Protein AF-A0AA37LDN1-F1 (afdb_monomer_lite)

Organism: NCBI:txid700344

Structure (mmCIF, N/CA/C/O backbone):
data_AF-A0AA37LDN1-F1
#
_entry.id   AF-A0AA37LDN1-F1
#
loop_
_atom_site.group_PDB
_atom_site.id
_atom_site.type_symbol
_atom_site.label_atom_id
_atom_site.label_alt_id
_atom_site.label_comp_id
_atom_site.label_asym_id
_atom_site.label_entity_id
_atom_site.label_seq_id
_atom_site.pdbx_PDB_ins_code
_atom_site.Cartn_x
_atom_si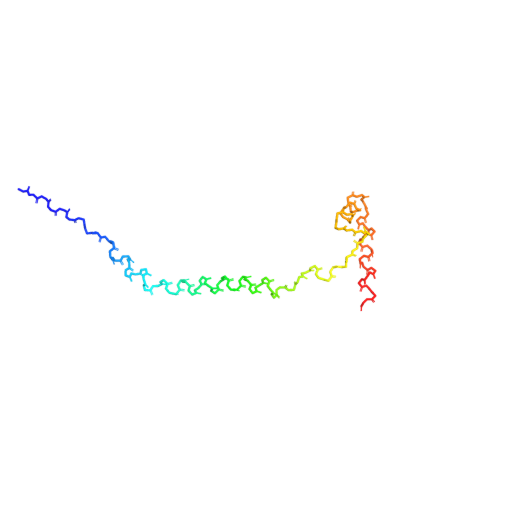te.Cartn_y
_atom_site.Cartn_z
_atom_site.occupancy
_atom_site.B_iso_or_equiv
_atom_site.auth_seq_id
_atom_site.auth_comp_id
_atom_site.auth_asym_id
_atom_site.auth_atom_id
_atom_site.pdbx_PDB_model_num
ATOM 1 N N . MET A 1 1 ? 57.366 13.984 -40.921 1.00 42.62 1 MET A N 1
ATOM 2 C CA . MET A 1 1 ? 56.806 12.973 -40.001 1.00 42.62 1 MET A CA 1
ATOM 3 C C . MET A 1 1 ? 55.522 13.549 -39.434 1.00 42.62 1 MET A C 1
ATOM 5 O O . MET A 1 1 ? 55.598 14.487 -38.655 1.00 42.62 1 MET A O 1
ATOM 9 N N . THR A 1 2 ? 54.365 13.084 -39.899 1.00 42.81 2 THR A N 1
ATOM 10 C CA . THR A 1 2 ? 53.046 13.535 -39.428 1.00 42.81 2 THR A CA 1
ATOM 11 C C . THR A 1 2 ? 52.312 12.339 -38.848 1.00 42.81 2 THR A C 1
ATOM 13 O O . THR A 1 2 ? 52.001 11.385 -39.556 1.00 42.81 2 THR A O 1
ATOM 16 N N . THR A 1 3 ? 52.116 12.390 -37.537 1.00 46.69 3 THR A N 1
ATOM 17 C CA . THR A 1 3 ? 51.399 11.415 -36.721 1.00 46.69 3 THR A CA 1
ATOM 18 C C . THR A 1 3 ? 49.919 11.429 -37.100 1.00 46.69 3 THR A C 1
ATOM 20 O O . THR A 1 3 ? 49.216 12.381 -36.775 1.00 46.69 3 THR A O 1
ATOM 23 N N . ALA A 1 4 ? 49.447 10.393 -37.793 1.00 51.06 4 ALA A N 1
ATOM 24 C CA . ALA A 1 4 ? 48.022 10.132 -37.973 1.00 51.06 4 ALA A CA 1
ATOM 25 C C . ALA A 1 4 ? 47.572 9.158 -36.876 1.00 51.06 4 ALA A C 1
ATOM 27 O O . ALA A 1 4 ? 47.629 7.942 -37.032 1.00 51.06 4 ALA A O 1
ATOM 28 N N . THR A 1 5 ? 47.202 9.698 -35.719 1.00 59.50 5 THR A N 1
ATOM 29 C CA . THR A 1 5 ? 46.371 8.987 -34.742 1.00 59.50 5 THR A CA 1
ATOM 30 C C . THR A 1 5 ? 44.925 9.345 -35.039 1.00 59.50 5 THR A C 1
ATOM 32 O O . THR A 1 5 ? 44.402 10.308 -34.479 1.00 59.50 5 THR A O 1
ATOM 35 N N . ASP A 1 6 ? 44.300 8.602 -35.949 1.00 56.00 6 ASP A N 1
ATOM 36 C CA . ASP A 1 6 ? 42.856 8.672 -36.143 1.00 56.00 6 ASP A CA 1
ATOM 37 C C . ASP A 1 6 ? 42.170 8.056 -34.913 1.00 56.00 6 ASP A C 1
ATOM 39 O O . ASP A 1 6 ? 42.428 6.890 -34.586 1.00 56.00 6 ASP A O 1
ATOM 43 N N . PRO A 1 7 ? 41.307 8.790 -34.190 1.00 56.91 7 PRO A N 1
ATOM 44 C CA . PRO A 1 7 ? 40.477 8.174 -33.173 1.00 56.91 7 PRO A CA 1
ATOM 45 C C . PRO A 1 7 ? 39.445 7.291 -33.879 1.00 56.91 7 PRO A C 1
ATOM 47 O O . PRO A 1 7 ? 38.523 7.786 -34.528 1.00 56.91 7 PRO A O 1
ATOM 50 N N . VAL A 1 8 ? 39.584 5.970 -33.745 1.00 58.94 8 VAL A N 1
ATOM 51 C CA . VAL A 1 8 ? 38.522 5.023 -34.101 1.00 58.94 8 VAL A CA 1
ATOM 52 C C . VAL A 1 8 ? 37.325 5.349 -33.215 1.00 58.94 8 VAL A C 1
ATOM 54 O O . VAL A 1 8 ? 37.300 5.008 -32.035 1.00 58.94 8 VAL A O 1
ATOM 57 N N . ALA A 1 9 ? 36.357 6.076 -33.770 1.00 55.03 9 ALA A N 1
ATOM 58 C CA . ALA A 1 9 ? 35.136 6.441 -33.078 1.00 55.03 9 ALA A CA 1
ATOM 59 C C . ALA A 1 9 ? 34.327 5.161 -32.795 1.00 55.03 9 ALA A C 1
ATOM 61 O O . ALA A 1 9 ? 33.845 4.529 -33.738 1.00 55.03 9 ALA A O 1
ATOM 62 N N . PRO A 1 10 ? 34.105 4.774 -31.525 1.00 57.53 10 PRO A N 1
ATOM 63 C CA . PRO A 1 10 ? 33.277 3.615 -31.190 1.00 57.53 10 PRO A CA 1
ATOM 64 C C . PRO A 1 10 ? 31.775 3.868 -31.419 1.00 57.53 10 PRO A C 1
ATOM 66 O O . PRO A 1 10 ? 30.959 3.001 -31.111 1.00 57.53 10 PRO A O 1
ATOM 69 N N . ALA A 1 11 ? 31.406 5.038 -31.959 1.00 56.47 11 ALA A N 1
ATOM 70 C CA . ALA A 1 11 ? 30.032 5.507 -32.105 1.00 56.47 11 ALA A CA 1
ATOM 71 C C . ALA A 1 11 ? 29.121 4.467 -32.785 1.00 56.47 11 ALA A C 1
ATOM 73 O O . ALA A 1 11 ? 28.069 4.151 -32.251 1.00 56.47 11 ALA A O 1
ATOM 74 N N . GLY A 1 12 ? 29.564 3.829 -33.874 1.00 57.41 12 GLY A N 1
ATOM 75 C CA . GLY A 1 12 ? 28.725 2.874 -34.615 1.00 57.41 12 GLY A CA 1
ATOM 76 C C . GLY A 1 12 ? 28.653 1.449 -34.045 1.00 57.41 12 GLY A C 1
ATOM 77 O O . GLY A 1 12 ? 27.735 0.702 -34.381 1.00 57.41 12 GLY A O 1
ATOM 78 N N . ALA A 1 13 ? 29.600 1.043 -33.192 1.00 58.44 13 ALA A N 1
ATOM 79 C CA . ALA A 1 13 ? 29.646 -0.322 -32.653 1.00 58.44 13 ALA A CA 1
ATOM 80 C C . ALA A 1 13 ? 28.659 -0.511 -31.493 1.00 58.44 13 ALA A C 1
ATOM 82 O O . ALA A 1 13 ? 28.003 -1.549 -31.387 1.00 58.44 13 ALA A O 1
ATOM 83 N N . PHE A 1 14 ? 28.512 0.518 -30.654 1.00 57.75 14 PHE A N 1
ATOM 84 C CA . PHE A 1 14 ? 27.513 0.515 -29.591 1.00 57.75 14 PHE A CA 1
ATOM 85 C C . PHE A 1 14 ? 26.094 0.590 -30.167 1.00 57.75 14 PHE A C 1
ATOM 87 O O . PHE A 1 14 ? 25.246 -0.197 -29.752 1.00 57.75 14 PHE A O 1
ATOM 94 N N . ASP A 1 15 ? 25.845 1.425 -31.178 1.00 59.00 15 ASP A N 1
ATOM 95 C CA . ASP A 1 15 ? 24.516 1.569 -31.791 1.00 59.00 15 ASP A CA 1
ATOM 96 C C . ASP A 1 15 ? 23.964 0.250 -32.352 1.00 59.00 15 ASP A C 1
ATOM 98 O O . ASP A 1 15 ? 22.799 -0.088 -32.128 1.00 59.00 15 ASP A O 1
ATOM 102 N N . ALA A 1 16 ? 24.797 -0.552 -33.023 1.00 60.59 16 ALA A N 1
ATOM 103 C CA . ALA A 1 16 ? 24.398 -1.853 -33.571 1.00 60.59 16 ALA A CA 1
ATOM 104 C C . ALA A 1 16 ? 24.085 -2.903 -32.484 1.00 60.59 16 ALA A C 1
ATOM 106 O O . ALA A 1 16 ? 23.243 -3.782 -32.677 1.00 60.59 16 ALA A O 1
ATOM 107 N N . GLN A 1 17 ? 24.750 -2.818 -31.330 1.00 59.50 17 GLN A N 1
ATOM 108 C CA . GLN A 1 17 ? 24.564 -3.747 -30.214 1.00 59.50 17 GLN A CA 1
ATOM 109 C C . GLN A 1 17 ? 23.368 -3.347 -29.336 1.00 59.50 17 GLN A C 1
ATOM 111 O O . GLN A 1 17 ? 22.598 -4.206 -28.906 1.00 59.50 17 GLN A O 1
ATOM 116 N N . PHE A 1 18 ? 23.153 -2.043 -29.138 1.00 59.09 18 PHE A N 1
ATOM 117 C CA . PHE A 1 18 ? 21.981 -1.501 -28.449 1.00 59.09 18 PHE A CA 1
ATOM 118 C C . PHE A 1 18 ? 20.694 -1.730 -29.248 1.00 59.09 18 PHE A C 1
ATOM 120 O O . PHE A 1 18 ? 19.702 -2.202 -28.692 1.00 59.09 18 PHE A O 1
ATOM 127 N N . SER A 1 19 ? 20.713 -1.485 -30.560 1.00 62.44 19 SER A N 1
ATOM 128 C CA . SER A 1 19 ? 19.539 -1.667 -31.429 1.00 62.44 19 SER A CA 1
ATOM 129 C C . SER A 1 19 ? 19.036 -3.114 -31.483 1.00 62.44 19 SER A C 1
ATOM 131 O O . SER A 1 19 ? 17.832 -3.341 -31.590 1.00 62.44 19 SER A O 1
ATOM 133 N N . LYS A 1 20 ? 19.922 -4.105 -31.332 1.00 66.62 20 LYS A N 1
ATOM 134 C CA . LYS A 1 20 ? 19.560 -5.531 -31.399 1.00 66.62 20 LYS A CA 1
ATOM 135 C C . LYS A 1 20 ? 18.820 -6.047 -30.159 1.00 66.62 20 LYS A C 1
ATOM 137 O O . LYS A 1 20 ? 18.050 -6.999 -30.263 1.00 66.62 20 LYS A O 1
ATOM 142 N N . HIS A 1 21 ? 19.038 -5.428 -28.998 1.00 66.75 21 HIS A N 1
ATOM 143 C CA . HIS A 1 21 ? 18.473 -5.868 -27.713 1.00 66.75 21 HIS A CA 1
ATOM 144 C C . HIS A 1 21 ? 17.436 -4.902 -27.128 1.00 66.75 21 HIS A C 1
ATOM 146 O O . HIS A 1 21 ? 16.742 -5.254 -26.171 1.00 66.75 21 HIS A O 1
ATOM 152 N N . TRP A 1 22 ? 17.284 -3.716 -27.724 1.00 75.06 22 TRP A N 1
ATOM 153 C CA . TRP A 1 22 ? 16.318 -2.703 -27.305 1.00 75.06 22 TRP A CA 1
ATOM 154 C C . TRP A 1 22 ? 14.883 -3.234 -27.277 1.00 75.06 22 TRP A C 1
ATOM 156 O O . TRP A 1 22 ? 14.178 -3.043 -26.292 1.00 75.06 22 TRP A O 1
ATOM 166 N N . SER A 1 23 ? 14.471 -3.986 -28.300 1.00 75.25 23 SER A N 1
ATOM 167 C CA . SER A 1 23 ? 13.124 -4.565 -28.371 1.00 75.25 23 SER A CA 1
ATOM 168 C C . SER A 1 23 ? 12.827 -5.498 -27.193 1.00 75.25 23 SER A C 1
ATOM 170 O O . SER A 1 23 ? 11.742 -5.444 -26.617 1.00 75.25 23 SER A O 1
ATOM 172 N N . THR A 1 24 ? 13.803 -6.315 -26.787 1.00 80.81 24 THR A N 1
ATOM 173 C CA . THR A 1 24 ? 13.667 -7.228 -25.644 1.00 80.81 24 THR A CA 1
ATOM 174 C C . THR A 1 24 ? 13.633 -6.465 -24.321 1.00 80.81 24 THR A C 1
ATOM 176 O O . THR A 1 24 ? 12.822 -6.780 -23.452 1.00 80.81 24 THR A O 1
ATOM 179 N N . ALA A 1 25 ? 14.468 -5.433 -24.174 1.00 80.88 25 ALA A N 1
ATOM 180 C CA . ALA A 1 25 ? 14.478 -4.581 -22.987 1.00 80.88 25 ALA A CA 1
ATOM 181 C C . ALA A 1 25 ? 13.155 -3.813 -22.823 1.00 80.88 25 ALA A C 1
ATOM 183 O O . ALA A 1 25 ? 12.593 -3.776 -21.729 1.00 80.88 25 ALA A O 1
ATOM 184 N N . VAL A 1 26 ? 12.614 -3.267 -23.917 1.00 86.44 26 VAL A N 1
ATOM 185 C CA . VAL A 1 26 ? 11.321 -2.571 -23.928 1.00 86.44 26 VAL A CA 1
ATOM 186 C C . VAL A 1 26 ? 10.180 -3.535 -23.614 1.00 86.44 26 VAL A C 1
ATOM 188 O O . VAL A 1 26 ? 9.336 -3.212 -22.783 1.00 86.44 26 VAL A O 1
ATOM 191 N N . ALA A 1 27 ? 10.165 -4.734 -24.202 1.00 86.00 27 ALA A N 1
ATOM 192 C CA . ALA A 1 27 ? 9.152 -5.743 -23.893 1.00 86.00 27 ALA A CA 1
ATOM 193 C C . ALA A 1 27 ? 9.178 -6.148 -22.408 1.00 86.00 27 ALA A C 1
ATOM 195 O O . ALA A 1 27 ? 8.128 -6.228 -21.773 1.00 86.00 27 ALA A O 1
ATOM 196 N N . GLY A 1 28 ? 10.373 -6.335 -21.835 1.00 88.88 28 GLY A N 1
ATOM 197 C CA . GLY A 1 28 ? 10.542 -6.606 -20.407 1.00 88.88 28 GLY A CA 1
ATOM 198 C C . GLY A 1 28 ? 10.049 -5.455 -19.528 1.00 88.88 28 GLY A C 1
ATOM 199 O O . GLY A 1 28 ? 9.320 -5.684 -18.566 1.00 88.88 28 GLY A O 1
ATOM 200 N N . PHE A 1 29 ? 10.374 -4.211 -19.886 1.00 90.75 29 PHE A N 1
ATOM 201 C CA . PHE A 1 29 ? 9.896 -3.031 -19.166 1.00 90.75 29 PHE A CA 1
ATOM 202 C C . PHE A 1 29 ? 8.367 -2.918 -19.202 1.00 90.75 29 PHE A C 1
ATOM 204 O O . PHE A 1 29 ? 7.737 -2.752 -18.159 1.00 90.75 29 PHE A O 1
ATOM 211 N N . VAL A 1 30 ? 7.758 -3.079 -20.381 1.00 92.69 30 VAL A N 1
ATOM 212 C CA . VAL A 1 30 ? 6.297 -3.063 -20.545 1.00 92.69 30 VAL A CA 1
ATOM 213 C C . VAL A 1 30 ? 5.645 -4.173 -19.722 1.00 92.69 30 VAL A C 1
ATOM 215 O O . VAL A 1 30 ? 4.644 -3.921 -19.056 1.00 92.69 30 VAL A O 1
ATOM 218 N N . PHE A 1 31 ? 6.227 -5.375 -19.706 1.00 91.50 31 PHE A N 1
ATOM 219 C CA . PHE A 1 31 ? 5.727 -6.482 -18.894 1.00 91.50 31 PHE A CA 1
ATOM 220 C C . PHE A 1 31 ? 5.763 -6.164 -17.394 1.00 91.50 31 PHE A C 1
ATOM 222 O O . PHE A 1 31 ? 4.773 -6.387 -16.703 1.00 91.50 31 PHE A O 1
ATOM 229 N N . VAL A 1 32 ? 6.863 -5.599 -16.886 1.00 91.44 32 VAL A N 1
ATOM 230 C CA . VAL A 1 32 ? 6.983 -5.216 -15.468 1.00 91.44 32 VAL A CA 1
ATOM 231 C C . VAL A 1 32 ? 5.980 -4.124 -15.105 1.00 91.44 32 VAL A C 1
ATOM 233 O O . VAL A 1 32 ? 5.300 -4.232 -14.086 1.00 91.44 32 VAL A O 1
ATOM 236 N N . VAL A 1 33 ? 5.838 -3.100 -15.948 1.00 92.62 33 VAL A N 1
ATOM 237 C CA . VAL A 1 33 ? 4.838 -2.043 -15.751 1.00 92.62 33 VAL A CA 1
ATOM 238 C C . VAL A 1 33 ? 3.436 -2.649 -15.712 1.00 92.62 33 VAL A C 1
ATOM 240 O O . VAL A 1 33 ? 2.683 -2.392 -14.777 1.00 92.62 33 VAL A O 1
ATOM 243 N N . PHE A 1 34 ? 3.101 -3.516 -16.668 1.00 91.50 34 PHE A N 1
ATOM 244 C CA . PHE A 1 34 ? 1.801 -4.177 -16.704 1.00 91.50 34 PHE A CA 1
ATOM 245 C C . PHE A 1 34 ? 1.561 -5.059 -15.474 1.00 91.50 34 PHE A C 1
ATOM 247 O O . PHE A 1 34 ? 0.477 -5.015 -14.904 1.00 91.50 34 PHE A O 1
ATOM 254 N N . ALA A 1 35 ? 2.567 -5.808 -15.018 1.00 87.69 35 ALA A N 1
ATOM 255 C CA . ALA A 1 35 ? 2.476 -6.626 -13.813 1.00 87.69 35 ALA A CA 1
ATOM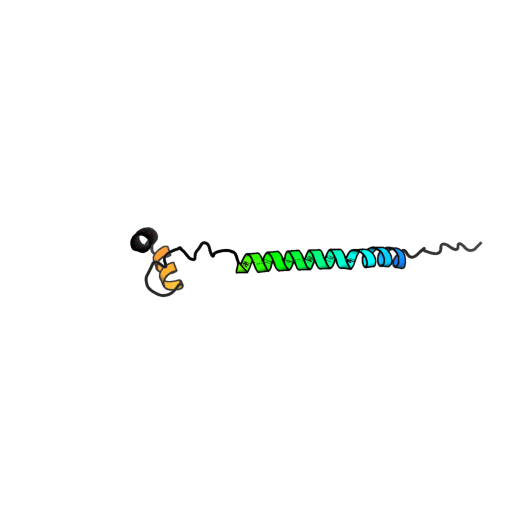 256 C C . ALA A 1 35 ? 2.216 -5.778 -12.557 1.00 87.69 35 ALA A C 1
ATOM 258 O O . ALA A 1 35 ? 1.384 -6.151 -11.733 1.00 87.69 35 ALA A O 1
ATOM 259 N N . LEU A 1 36 ? 2.860 -4.613 -12.430 1.00 85.62 36 LEU A N 1
ATOM 260 C CA . LEU A 1 36 ? 2.629 -3.688 -11.315 1.00 85.62 36 LEU A CA 1
ATOM 261 C C . LEU A 1 36 ? 1.225 -3.067 -11.356 1.00 85.62 36 LEU A C 1
ATOM 263 O O . LEU A 1 36 ? 0.556 -2.979 -10.324 1.00 85.62 36 LEU A O 1
ATOM 267 N N . LEU A 1 37 ? 0.743 -2.677 -12.540 1.00 85.38 37 LEU A N 1
ATOM 268 C CA . LEU A 1 37 ? -0.627 -2.180 -12.699 1.00 85.38 37 LEU A CA 1
ATOM 269 C C . LEU A 1 37 ? -1.656 -3.279 -12.416 1.00 85.38 37 LEU A C 1
ATOM 271 O O . LEU A 1 37 ? -2.604 -3.047 -11.668 1.00 85.38 37 LEU A O 1
ATOM 275 N N . ALA A 1 38 ? -1.446 -4.486 -12.940 1.00 83.06 38 ALA A N 1
ATOM 276 C CA . ALA A 1 38 ? -2.285 -5.642 -12.651 1.00 83.06 38 ALA A CA 1
ATOM 277 C C . ALA A 1 38 ? -2.301 -5.945 -11.147 1.00 83.06 38 ALA A C 1
ATOM 279 O O . ALA A 1 38 ? -3.369 -6.169 -10.584 1.00 83.06 38 ALA A O 1
ATOM 280 N N . GLN A 1 39 ? -1.157 -5.859 -10.462 1.00 77.94 39 GLN A N 1
ATOM 281 C CA . GLN A 1 39 ? -1.108 -6.024 -9.014 1.00 77.94 39 GLN A CA 1
ATOM 282 C C . GLN A 1 39 ? -2.018 -5.011 -8.313 1.00 77.94 39 GLN A C 1
ATOM 284 O O . GLN A 1 39 ? -2.765 -5.415 -7.433 1.00 77.94 39 GLN A O 1
ATOM 289 N N . SER A 1 40 ? -2.039 -3.739 -8.726 1.00 71.50 40 SER A N 1
ATOM 290 C CA . SER A 1 40 ? -2.931 -2.725 -8.133 1.00 71.50 40 SER A CA 1
ATOM 291 C C . SER A 1 40 ? -4.426 -2.968 -8.370 1.00 71.50 40 SER A C 1
ATOM 293 O O . SER A 1 40 ? -5.245 -2.531 -7.568 1.00 71.50 40 SER A O 1
ATOM 295 N N . TRP A 1 41 ? -4.792 -3.656 -9.455 1.00 72.88 41 TRP A N 1
ATOM 296 C CA . TRP A 1 41 ? -6.194 -3.931 -9.793 1.00 72.88 41 TRP A CA 1
ATOM 297 C C . TRP A 1 41 ? -6.695 -5.252 -9.210 1.00 72.88 41 TRP A C 1
ATOM 299 O O . TRP A 1 41 ? -7.873 -5.367 -8.886 1.00 72.88 41 TRP A O 1
ATOM 309 N N . PHE A 1 42 ? -5.812 -6.243 -9.069 1.00 71.69 42 PHE A N 1
ATOM 310 C CA . PHE A 1 42 ? -6.159 -7.582 -8.589 1.00 71.69 42 PHE A CA 1
ATOM 311 C C . PHE A 1 42 ? -5.774 -7.840 -7.130 1.00 71.69 42 PHE A C 1
ATOM 313 O O . PHE A 1 42 ? -6.146 -8.881 -6.587 1.00 71.69 42 PHE A O 1
ATOM 320 N N . THR A 1 43 ? -5.057 -6.929 -6.461 1.00 66.44 43 THR A N 1
ATOM 321 C CA . THR A 1 43 ? -4.901 -7.044 -5.007 1.00 66.44 43 THR A CA 1
ATOM 322 C C . THR A 1 43 ? -6.224 -6.716 -4.335 1.00 66.44 43 THR A C 1
ATOM 324 O O . THR A 1 43 ? -6.720 -5.595 -4.386 1.00 66.44 43 THR A O 1
ATOM 327 N N . VAL A 1 44 ? -6.798 -7.735 -3.698 1.00 65.25 44 VAL A N 1
ATOM 328 C CA . VAL A 1 44 ? -7.919 -7.583 -2.773 1.00 65.25 44 VAL A CA 1
ATOM 329 C C . VAL A 1 44 ? -7.485 -6.587 -1.705 1.00 65.25 44 VAL A C 1
ATOM 331 O O . VAL A 1 44 ? -6.496 -6.832 -1.013 1.00 65.25 44 VAL A O 1
ATOM 334 N N . ASP A 1 45 ? -8.189 -5.456 -1.604 1.00 63.38 45 ASP A N 1
ATOM 335 C CA . ASP A 1 45 ? -7.881 -4.428 -0.613 1.00 63.38 45 ASP A CA 1
ATOM 336 C C . ASP A 1 45 ? -7.941 -5.076 0.784 1.00 63.38 45 ASP A C 1
ATOM 338 O O . ASP A 1 45 ? -9.013 -5.524 1.207 1.00 63.38 45 ASP A O 1
ATOM 342 N N . PRO A 1 46 ? -6.813 -5.169 1.515 1.00 63.59 46 PRO A N 1
ATOM 343 C CA . PRO A 1 46 ? -6.786 -5.811 2.825 1.00 63.59 46 PRO A CA 1
ATOM 344 C C . PRO A 1 46 ? -7.656 -5.066 3.848 1.00 63.59 46 PRO A C 1
ATOM 346 O O . PRO A 1 46 ? -7.963 -5.612 4.907 1.00 63.59 46 PRO A O 1
ATOM 349 N N . LEU A 1 47 ? -8.073 -3.833 3.539 1.00 63.22 47 LEU A N 1
ATOM 350 C CA . LEU A 1 47 ? -8.988 -3.036 4.347 1.00 63.22 47 LEU A CA 1
ATOM 351 C C . LEU A 1 47 ? -10.455 -3.159 3.909 1.00 63.22 47 LEU A C 1
ATOM 353 O O . LEU A 1 47 ? -11.316 -2.622 4.603 1.00 63.22 47 LEU A O 1
ATOM 357 N N . ALA A 1 48 ? -10.771 -3.883 2.827 1.00 62.88 48 ALA A N 1
ATOM 358 C CA . ALA A 1 48 ? -12.154 -4.072 2.374 1.00 62.88 48 ALA A CA 1
ATOM 359 C C . ALA A 1 48 ? -13.022 -4.791 3.418 1.00 62.88 48 ALA A C 1
ATOM 361 O O . ALA A 1 48 ? -14.199 -4.470 3.564 1.00 62.88 48 ALA A O 1
ATOM 362 N N . ASN A 1 49 ? -12.429 -5.717 4.178 1.00 65.38 49 ASN A N 1
ATOM 363 C CA . ASN A 1 49 ? -13.110 -6.448 5.250 1.00 65.38 49 ASN A CA 1
ATOM 364 C C . ASN A 1 49 ? -12.996 -5.767 6.620 1.00 65.38 49 ASN A C 1
ATOM 366 O O . ASN A 1 49 ? -13.454 -6.321 7.619 1.00 65.38 49 ASN A O 1
ATOM 370 N N . VAL A 1 50 ? -12.372 -4.587 6.706 1.00 67.62 50 VAL A N 1
ATOM 371 C CA . VAL A 1 50 ? -12.273 -3.869 7.977 1.00 67.62 50 VAL A CA 1
ATOM 372 C C . VAL A 1 50 ? -13.538 -3.028 8.160 1.00 67.62 50 VAL A C 1
ATOM 374 O O . VAL A 1 50 ? -13.772 -2.092 7.392 1.00 67.62 50 VAL A O 1
ATOM 377 N N . PRO A 1 51 ? -14.364 -3.319 9.179 1.00 71.12 51 PRO A N 1
ATOM 378 C CA . PRO A 1 51 ? -15.608 -2.599 9.409 1.00 71.12 51 PRO A CA 1
ATOM 379 C C . PRO A 1 51 ? -15.344 -1.114 9.674 1.00 71.12 51 PRO A C 1
ATOM 381 O O . PRO A 1 51 ? -14.487 -0.731 10.479 1.00 71.12 51 PRO A O 1
ATOM 384 N N . PHE A 1 52 ? -16.116 -0.251 9.014 1.00 76.44 52 PHE A N 1
ATOM 385 C CA . PHE A 1 52 ? -16.050 1.188 9.240 1.00 76.44 52 PHE A CA 1
ATOM 386 C C . PHE A 1 52 ? -16.705 1.556 10.575 1.00 76.44 52 PHE A C 1
ATOM 388 O O . PHE A 1 52 ? -17.907 1.804 10.663 1.00 76.44 52 PHE A O 1
ATOM 395 N N . VAL A 1 53 ? -15.879 1.667 11.611 1.00 79.50 53 VAL A N 1
ATOM 396 C CA . VAL A 1 53 ? -16.295 2.036 12.968 1.00 79.50 53 VAL A CA 1
ATOM 397 C C . VAL A 1 53 ? -16.178 3.530 13.257 1.00 79.50 53 VAL A C 1
ATOM 399 O O . VAL A 1 53 ? -15.324 4.241 12.723 1.00 79.50 53 VAL A O 1
ATOM 402 N N . GLY A 1 54 ? -17.048 4.010 14.145 1.00 77.00 54 GLY A N 1
ATOM 403 C CA . GLY A 1 54 ? -17.092 5.406 14.574 1.00 77.00 54 GLY A CA 1
ATOM 404 C C . GLY A 1 54 ? -18.044 6.283 13.757 1.00 77.00 54 GLY A C 1
ATOM 405 O O . GLY A 1 54 ? -18.329 6.052 12.579 1.00 77.00 54 GLY A O 1
ATOM 406 N N . LYS A 1 55 ? -18.555 7.329 14.409 1.00 76.12 55 LYS A N 1
ATOM 407 C CA . LYS A 1 55 ? -19.597 8.208 13.853 1.00 76.12 55 LYS A CA 1
ATOM 408 C C . LYS A 1 55 ? -18.994 9.367 13.052 1.00 76.12 55 LYS A C 1
ATOM 410 O O . LYS A 1 55 ? -18.019 9.974 13.496 1.00 76.12 55 LYS A O 1
ATOM 415 N N . GLY A 1 56 ? -19.627 9.717 11.931 1.00 81.94 56 GLY A N 1
ATOM 416 C CA . GLY A 1 56 ? -19.233 10.834 11.061 1.00 81.94 56 GLY A CA 1
ATOM 417 C C . GLY A 1 56 ? -18.214 10.461 9.975 1.00 81.94 56 GLY A C 1
ATOM 418 O O . GLY A 1 56 ? -17.936 9.288 9.740 1.00 81.94 56 GLY A O 1
ATOM 419 N N . GLY A 1 57 ? -17.672 11.477 9.294 1.00 83.38 57 GLY A N 1
ATOM 420 C CA . GLY A 1 57 ? -16.681 11.308 8.222 1.00 83.38 57 GLY A CA 1
ATOM 421 C C . GLY A 1 57 ? -15.285 10.899 8.715 1.00 83.38 57 GLY A C 1
ATOM 422 O O . GLY A 1 57 ? -15.021 10.822 9.916 1.00 83.38 57 GLY A O 1
ATOM 423 N N . ARG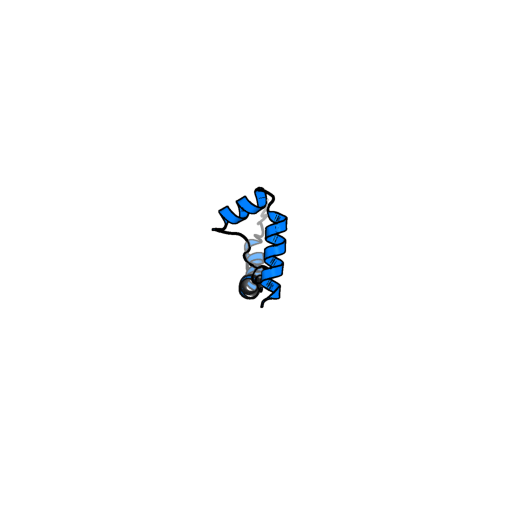 A 1 58 ? -14.351 10.688 7.775 1.00 81.19 58 ARG A N 1
ATOM 424 C CA . ARG A 1 58 ? -12.979 10.197 8.042 1.00 81.19 58 ARG A CA 1
ATOM 425 C C . ARG A 1 58 ? -12.260 10.978 9.148 1.00 81.19 58 ARG A C 1
ATOM 427 O O . ARG A 1 58 ? -11.638 10.389 10.030 1.00 81.19 58 ARG A O 1
ATOM 434 N N . TRP A 1 59 ? -12.387 12.304 9.129 1.00 82.25 59 TRP A N 1
ATOM 435 C CA . TRP A 1 59 ? -11.759 13.182 10.116 1.00 82.25 59 TRP A CA 1
ATOM 436 C C . TRP A 1 59 ? -12.381 13.066 11.516 1.00 82.25 59 TRP A C 1
ATOM 438 O O . TRP A 1 59 ? -11.661 13.032 12.513 1.00 82.25 59 TRP A O 1
ATOM 448 N N . ALA A 1 60 ? -13.706 12.921 11.605 1.00 83.94 60 ALA A N 1
ATOM 449 C CA . ALA A 1 60 ? -14.406 12.750 12.878 1.00 83.94 60 ALA A CA 1
ATOM 450 C C . ALA A 1 60 ? -14.033 11.423 13.562 1.00 83.94 60 ALA A C 1
ATOM 452 O O . ALA A 1 60 ? -13.805 11.397 14.772 1.00 83.94 60 ALA A O 1
ATOM 453 N N . ARG A 1 61 ? -13.881 10.344 12.783 1.00 82.31 61 ARG A N 1
ATOM 454 C CA . ARG A 1 61 ? -13.406 9.038 13.272 1.00 82.31 61 ARG A CA 1
ATOM 455 C C . ARG A 1 61 ? -11.966 9.109 13.781 1.00 82.31 61 ARG A C 1
ATOM 457 O O . ARG A 1 61 ? -11.671 8.621 14.869 1.00 82.31 61 ARG A O 1
ATOM 464 N N . ARG A 1 62 ? -11.082 9.805 13.054 1.00 82.94 62 ARG A N 1
ATOM 465 C CA . ARG A 1 62 ? -9.701 10.044 13.506 1.00 82.94 62 ARG A CA 1
ATOM 466 C C . ARG A 1 62 ? -9.669 10.826 14.820 1.00 82.94 62 ARG A C 1
ATOM 468 O O . ARG A 1 62 ? -8.906 10.480 15.715 1.00 82.94 62 ARG A O 1
ATOM 475 N N . LYS A 1 63 ? -10.539 11.830 14.970 1.00 87.06 63 LYS A N 1
ATOM 476 C CA . LYS A 1 63 ? -10.677 12.583 16.222 1.00 87.06 63 LYS A CA 1
ATOM 477 C C . LYS A 1 63 ? -11.144 11.692 17.378 1.00 87.06 63 LYS A C 1
ATOM 479 O O . LYS A 1 63 ? -10.581 11.795 18.457 1.00 87.06 63 LYS A O 1
ATOM 484 N N . GLN A 1 64 ? -12.102 10.789 17.161 1.00 84.38 64 GLN A N 1
ATOM 485 C CA . GLN A 1 64 ? -12.549 9.832 18.187 1.00 84.38 64 GLN A CA 1
ATOM 486 C C . GLN A 1 64 ? -11.412 8.910 18.651 1.00 84.38 64 GLN A C 1
ATOM 488 O O . GLN A 1 64 ? -11.273 8.676 19.850 1.00 84.38 64 GLN A O 1
ATOM 493 N N . PHE A 1 65 ? -10.567 8.444 17.726 1.00 84.38 65 PHE A N 1
ATOM 494 C CA . PHE A 1 65 ? -9.388 7.645 18.063 1.00 84.38 65 PHE A CA 1
ATOM 495 C C . PHE A 1 65 ? -8.377 8.438 18.906 1.00 84.38 65 PHE A C 1
ATOM 497 O O . PHE A 1 65 ? -7.961 7.970 19.962 1.00 84.38 65 PHE A O 1
ATOM 504 N N . ILE A 1 66 ? -8.053 9.669 18.491 1.00 88.06 66 ILE A N 1
ATOM 505 C CA . ILE A 1 66 ? -7.145 10.571 19.226 1.00 88.06 66 ILE A CA 1
ATOM 506 C C . ILE A 1 66 ? -7.706 10.920 20.615 1.00 88.06 66 ILE A C 1
ATOM 508 O O . ILE A 1 66 ? -6.953 11.066 21.569 1.00 88.06 66 ILE A O 1
ATOM 512 N N . GLN A 1 67 ? -9.030 11.001 20.754 1.00 89.00 67 GLN A N 1
ATOM 513 C CA . GLN A 1 67 ? -9.723 11.224 22.028 1.00 89.00 67 GLN A CA 1
ATOM 514 C C . GLN A 1 67 ? -9.749 9.990 22.950 1.00 89.00 67 GLN A C 1
ATOM 516 O O . GLN A 1 67 ? -10.474 9.990 23.942 1.00 89.00 67 GLN A O 1
ATOM 521 N N . GLY A 1 68 ? -9.008 8.927 22.628 1.00 86.88 68 GLY A N 1
ATOM 522 C CA . GLY A 1 68 ? -8.898 7.734 23.469 1.00 86.88 68 GLY A CA 1
ATOM 523 C C . GLY A 1 68 ? -10.033 6.724 23.296 1.00 86.88 68 GLY A C 1
ATOM 524 O O . GLY A 1 68 ? -10.050 5.709 23.984 1.00 86.88 68 GLY A O 1
ATOM 525 N N . LYS A 1 69 ? -10.956 6.920 22.343 1.00 85.25 69 LYS A N 1
ATOM 526 C CA . LYS A 1 69 ? -12.040 5.953 22.065 1.00 85.25 69 LYS A CA 1
ATOM 527 C C . LYS A 1 69 ? -11.590 4.764 21.210 1.00 85.25 69 LYS A C 1
ATOM 529 O O . LYS A 1 69 ? -12.432 4.032 20.699 1.00 85.25 69 LYS A O 1
ATOM 534 N N . GLY A 1 70 ? -10.281 4.559 21.042 1.00 83.19 70 GLY A N 1
ATOM 535 C CA . GLY A 1 70 ? -9.718 3.478 20.228 1.00 83.19 70 GLY A CA 1
ATOM 536 C C . GLY A 1 70 ? -10.203 2.089 20.648 1.00 83.19 70 GLY A C 1
ATOM 537 O O . GLY A 1 70 ? -10.573 1.294 19.792 1.00 83.19 70 GLY A O 1
ATOM 538 N N . TYR A 1 71 ? -10.295 1.826 21.955 1.00 84.00 71 TYR A N 1
ATOM 539 C CA . TYR A 1 71 ? -10.782 0.543 22.475 1.00 84.00 71 TYR A CA 1
ATOM 540 C C . TYR A 1 71 ? -12.278 0.312 22.197 1.00 84.00 71 TYR A C 1
ATOM 542 O O . TYR A 1 71 ? -12.669 -0.778 21.789 1.00 84.00 71 TYR A O 1
ATOM 550 N N . GLN A 1 72 ? -13.117 1.346 22.336 1.00 84.62 72 GLN A N 1
ATOM 551 C CA . GLN A 1 72 ? -14.535 1.253 21.964 1.00 84.62 72 GLN A CA 1
ATOM 552 C C . GLN A 1 72 ? -14.707 1.008 20.462 1.00 84.62 72 GLN A C 1
ATOM 554 O O . GLN A 1 72 ? -15.473 0.136 20.073 1.00 84.62 72 GLN A O 1
ATOM 559 N N . LEU A 1 73 ? -13.955 1.735 19.627 1.00 85.25 73 LEU A N 1
ATOM 560 C CA . LEU A 1 73 ? -13.961 1.556 18.173 1.00 85.25 73 LEU A CA 1
ATOM 561 C C . LEU A 1 73 ? -13.541 0.131 17.784 1.00 85.25 73 LEU A C 1
ATOM 563 O O . LEU A 1 73 ? -14.113 -0.448 16.869 1.00 85.25 73 LEU A O 1
ATOM 567 N N . TYR A 1 74 ? -12.577 -0.447 18.503 1.00 83.25 74 TYR A N 1
ATOM 568 C CA . TYR A 1 74 ? -12.156 -1.832 18.316 1.00 83.25 74 TYR A CA 1
ATOM 569 C C . TYR A 1 74 ? -13.282 -2.827 18.642 1.00 83.25 74 TYR A C 1
ATOM 571 O O . TYR A 1 74 ? -13.598 -3.678 17.813 1.00 83.25 74 TYR A O 1
ATOM 579 N N . ILE A 1 75 ? -13.940 -2.691 19.801 1.00 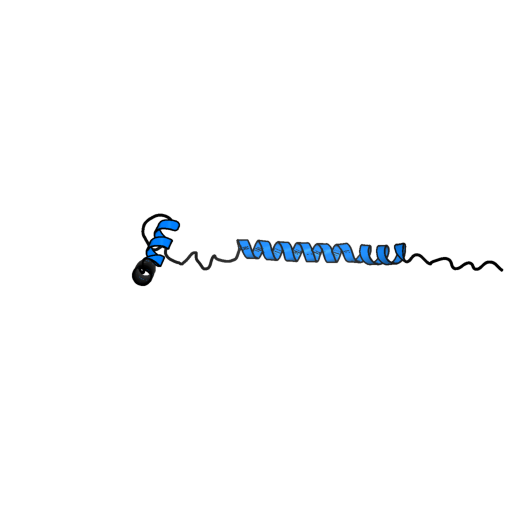85.69 75 ILE A N 1
ATOM 580 C CA . ILE A 1 75 ? -15.084 -3.542 20.183 1.00 85.69 75 ILE A CA 1
ATOM 581 C C . ILE A 1 75 ? -16.233 -3.414 19.178 1.00 85.69 75 ILE A C 1
ATOM 583 O O . ILE A 1 75 ? -16.813 -4.42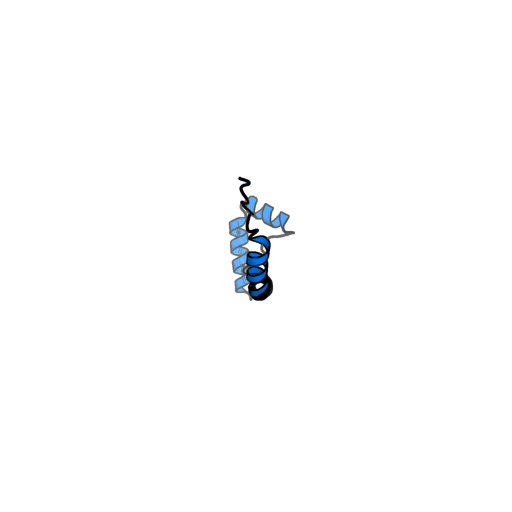3 18.774 1.00 85.69 75 ILE A O 1
ATOM 587 N N . ASP A 1 76 ? -16.557 -2.189 18.764 1.00 84.88 76 ASP A N 1
ATOM 588 C CA . ASP A 1 76 ? -17.610 -1.925 17.781 1.00 84.88 76 ASP A CA 1
ATOM 589 C C . ASP A 1 76 ? -17.314 -2.624 16.446 1.00 84.88 76 ASP A C 1
ATOM 591 O O . ASP A 1 76 ? -18.232 -3.102 15.780 1.00 84.88 76 ASP A O 1
ATOM 595 N N . GLY A 1 77 ? -16.033 -2.741 16.085 1.00 81.81 77 GLY A N 1
ATOM 596 C CA . GLY A 1 77 ? -15.593 -3.430 14.875 1.00 81.81 77 GLY A CA 1
ATOM 597 C C . GLY A 1 77 ? -15.863 -4.923 14.967 1.00 81.81 77 GLY A C 1
ATOM 598 O O . GLY A 1 77 ? -16.508 -5.486 14.089 1.00 81.81 77 GLY A O 1
ATOM 599 N N . TYR A 1 78 ? -15.469 -5.548 16.078 1.00 79.00 78 TYR A N 1
ATOM 600 C CA . TYR A 1 78 ? -15.747 -6.967 16.324 1.00 79.00 78 TYR A CA 1
ATOM 601 C C . TYR A 1 78 ? -17.239 -7.282 16.336 1.00 79.00 78 TYR A C 1
ATOM 603 O O . TYR A 1 78 ? -17.651 -8.303 15.792 1.00 79.00 78 TYR A O 1
ATOM 611 N N . ARG A 1 79 ? -18.056 -6.393 16.912 1.00 79.50 79 ARG A N 1
ATOM 612 C CA . ARG A 1 79 ? -19.511 -6.550 16.874 1.00 79.50 79 ARG A CA 1
ATOM 613 C C . ARG A 1 79 ? -20.041 -6.502 15.447 1.00 79.50 79 ARG A C 1
ATOM 615 O O . ARG A 1 79 ? -20.900 -7.300 15.127 1.00 79.50 79 ARG A O 1
ATOM 622 N N . GLN A 1 80 ? -19.557 -5.614 14.582 1.00 73.25 80 GLN A N 1
ATOM 623 C CA . GLN A 1 80 ? -20.054 -5.555 13.201 1.00 73.25 80 GLN A CA 1
ATOM 624 C C . GLN A 1 80 ? -19.691 -6.795 12.374 1.00 73.25 80 GLN A C 1
ATOM 626 O O . GLN A 1 80 ? -20.517 -7.228 11.579 1.00 73.25 80 GLN A O 1
ATOM 631 N N . VAL A 1 81 ? -18.513 -7.391 12.589 1.00 67.81 81 VAL A N 1
ATOM 632 C CA . VAL A 1 81 ? -18.082 -8.604 11.865 1.00 67.81 81 VAL A CA 1
ATOM 633 C C . VAL A 1 81 ? -18.812 -9.860 12.354 1.00 67.81 81 VAL A C 1
ATOM 635 O O . VAL A 1 81 ? -19.003 -10.788 11.582 1.00 67.81 81 VAL A O 1
ATOM 638 N N . SER A 1 82 ? -19.256 -9.913 13.616 1.00 59.38 82 SER A N 1
ATOM 639 C CA . SER A 1 82 ? -19.923 -11.104 14.165 1.00 59.38 82 SER A CA 1
ATOM 640 C C . SER A 1 82 ? -21.385 -11.293 13.729 1.00 59.38 82 SER A C 1
ATOM 642 O O . SER A 1 82 ? -21.983 -12.299 14.100 1.00 59.38 82 SER A O 1
ATOM 644 N N . TRP A 1 83 ? -21.986 -10.327 13.021 1.00 53.25 83 TRP A N 1
ATOM 645 C CA . TRP A 1 83 ? -23.393 -10.370 12.569 1.00 53.25 83 TRP A CA 1
ATOM 646 C C . TRP A 1 83 ? -23.556 -10.518 11.046 1.00 53.25 83 TRP A C 1
ATOM 648 O O . TRP A 1 83 ? -24.685 -10.473 10.556 1.00 53.25 83 TRP A O 1
ATOM 658 N N . THR A 1 84 ? -22.457 -10.685 10.310 1.00 48.47 84 THR A N 1
ATOM 659 C CA . THR A 1 84 ? -22.429 -11.017 8.874 1.00 48.47 84 THR A CA 1
ATOM 660 C C . THR A 1 84 ? -21.940 -12.436 8.679 1.00 48.47 84 THR A C 1
ATOM 662 O O . THR A 1 84 ? -22.576 -13.166 7.891 1.00 48.47 84 THR A O 1
#

Sequence (84 aa):
MTTATDPVAPAGAFDAQFSKHWSTAVAGFVFVVFALLAQSWFTVDPLANVPFVGKGGRWARRKQFIQGKGYQLYIDGYRQVSWT

Secondary structure (DSSP, 8-state):
---------THHHHHHHHHHHHHHHHHHHHHHHHHHHHHHHHS--TTTTS---SSSSHHHHHHHIIIIIHHHHHHHHHHH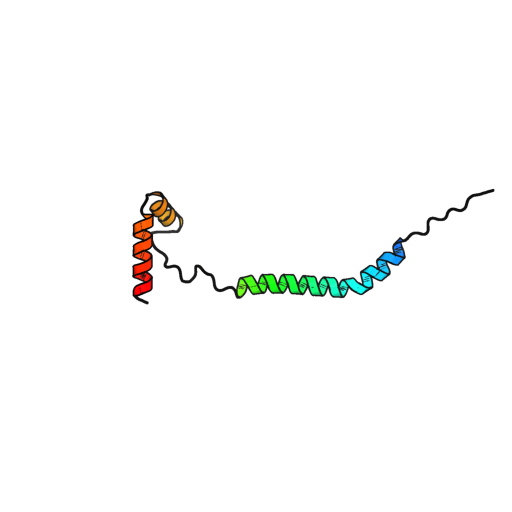HTT-

pLDDT: mean 73.39, std 13.24, range [42.62, 92.69]

Radius of gyration: 30.27 Å; chains: 1; bounding box: 80×25×64 Å

Foldseek 3Di:
DDDPPDPPPCVVVVVVVCVVCVVVVVVVVVVVVVVVVVCVVPPDDPCPLFDDFDDDDPVRVVVCVVVVCVVVSVVVRVVVNVVD